Protein AF-A0A2N1KXV1-F1 (afdb_monomer)

pLDDT: mean 73.08, std 17.25, range [45.75, 97.56]

Solvent-accessible surface area (backbone atoms only — not comparable to full-atom values): 6906 Å² total; per-residue (Å²): 113,82,51,72,72,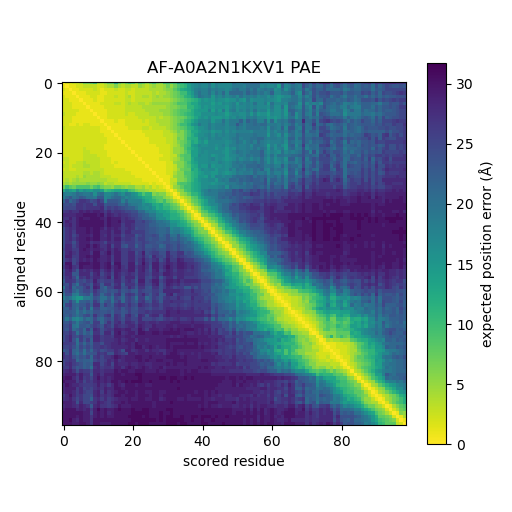44,91,51,71,87,67,30,70,52,72,68,60,50,53,49,54,52,49,53,54,51,49,52,53,56,51,46,59,67,67,46,76,81,54,84,80,77,81,72,75,68,76,73,70,74,83,74,76,73,81,69,77,79,73,73,82,82,80,80,82,79,84,71,76,77,88,74,73,76,51,73,71,58,47,47,62,64,58,72,77,52,94,67,85,74,80,75,79,92,77,88,84,83,132

Sequence (99 aa):
MKQCWDADPSKRPNIYTLRKKIGEINLIYQSKSNESLTQPEENNNFEMENYTNSSKLFTSKLHQFDNLPKPRNATEEEQEAFHSNKSYNFHIPNNVLQK

Structure (mmCIF, N/CA/C/O backbone):
data_AF-A0A2N1KXV1-F1
#
_entry.id   AF-A0A2N1KXV1-F1
#
loop_
_atom_site.group_PDB
_atom_site.id
_atom_site.type_symbol
_atom_site.label_atom_id
_atom_site.label_alt_id
_atom_site.label_comp_id
_atom_site.label_asym_id
_atom_site.label_entity_id
_atom_site.label_seq_id
_atom_site.pdbx_PDB_ins_code
_atom_site.Cartn_x
_atom_site.Cartn_y
_atom_site.Cartn_z
_atom_site.occupancy
_atom_site.B_iso_or_equiv
_atom_site.auth_seq_id
_atom_site.auth_comp_id
_atom_site.auth_asym_id
_atom_site.auth_atom_id
_atom_site.pdbx_PDB_model_num
ATOM 1 N N . MET A 1 1 ? -4.316 5.374 1.679 1.00 84.25 1 MET A N 1
ATOM 2 C CA . MET A 1 1 ? -4.121 4.276 0.706 1.00 84.25 1 MET A CA 1
ATOM 3 C C . MET A 1 1 ? -3.511 4.742 -0.604 1.00 84.25 1 MET A C 1
ATOM 5 O O . MET A 1 1 ? -2.493 4.182 -0.975 1.00 84.25 1 MET A O 1
ATOM 9 N N . LYS A 1 2 ? -4.028 5.797 -1.261 1.00 89.94 2 LYS A N 1
ATOM 10 C CA . LYS A 1 2 ? -3.480 6.237 -2.559 1.00 89.94 2 LYS A CA 1
ATOM 11 C C . LYS A 1 2 ? -1.972 6.570 -2.570 1.00 89.94 2 LYS A C 1
ATOM 13 O O . LYS A 1 2 ? -1.315 6.351 -3.569 1.00 89.94 2 LYS A O 1
ATOM 18 N N . GLN A 1 3 ? -1.422 7.042 -1.454 1.00 90.31 3 GLN A N 1
ATOM 19 C CA . GLN A 1 3 ? 0.006 7.374 -1.324 1.00 90.31 3 GLN A CA 1
ATOM 20 C C . GLN A 1 3 ? 0.907 6.147 -1.077 1.00 90.31 3 GLN A C 1
ATOM 22 O O . GLN A 1 3 ? 2.117 6.229 -1.222 1.00 90.31 3 GLN A O 1
ATOM 27 N N . CYS A 1 4 ? 0.343 5.000 -0.686 1.00 94.31 4 CYS A N 1
ATOM 28 C CA . CYS A 1 4 ? 1.117 3.803 -0.331 1.00 94.31 4 CYS A CA 1
ATOM 29 C C . CYS A 1 4 ? 1.621 3.020 -1.557 1.00 94.31 4 CYS A C 1
ATOM 31 O O . CYS A 1 4 ? 2.500 2.177 -1.419 1.00 94.31 4 CYS A O 1
ATOM 33 N N . TRP A 1 5 ? 1.070 3.305 -2.737 1.00 94.94 5 TRP A N 1
ATOM 34 C CA . TRP A 1 5 ? 1.369 2.647 -4.014 1.00 94.94 5 TRP A CA 1
ATOM 35 C C . TRP A 1 5 ? 1.879 3.653 -5.057 1.00 94.94 5 TRP A C 1
ATOM 37 O O . TRP A 1 5 ? 1.746 3.428 -6.255 1.00 94.94 5 TRP A O 1
ATOM 47 N N . ASP A 1 6 ? 2.468 4.765 -4.600 1.00 97.00 6 ASP A N 1
ATOM 48 C CA . ASP A 1 6 ? 3.138 5.717 -5.489 1.00 97.00 6 ASP A CA 1
ATOM 49 C C . ASP A 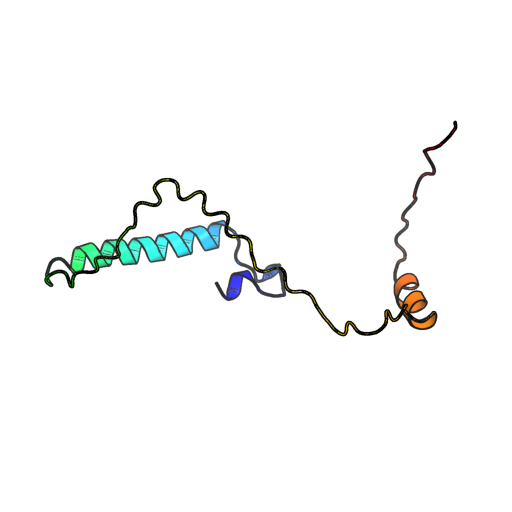1 6 ? 4.275 5.013 -6.255 1.00 97.00 6 ASP A C 1
ATOM 51 O O . ASP A 1 6 ? 4.976 4.155 -5.698 1.00 97.00 6 ASP A O 1
ATOM 55 N N . ALA A 1 7 ? 4.428 5.335 -7.540 1.00 95.62 7 ALA A N 1
ATOM 56 C CA . ALA A 1 7 ? 5.466 4.756 -8.387 1.00 95.62 7 ALA A CA 1
ATOM 57 C C . ALA A 1 7 ? 6.868 5.136 -7.888 1.00 95.62 7 ALA A C 1
ATOM 59 O O . ALA A 1 7 ? 7.783 4.319 -7.971 1.00 95.62 7 ALA A O 1
ATOM 60 N N . ASP A 1 8 ? 7.014 6.334 -7.316 1.00 95.75 8 ASP A N 1
ATOM 61 C CA . ASP A 1 8 ? 8.239 6.784 -6.664 1.00 95.75 8 ASP A CA 1
ATOM 62 C C . ASP A 1 8 ? 8.274 6.289 -5.203 1.00 95.75 8 ASP A C 1
ATOM 64 O O . ASP A 1 8 ? 7.444 6.708 -4.385 1.00 95.75 8 ASP A O 1
ATOM 68 N N . PRO A 1 9 ? 9.236 5.422 -4.823 1.00 94.88 9 PRO A N 1
ATOM 69 C CA . PRO A 1 9 ? 9.357 4.925 -3.454 1.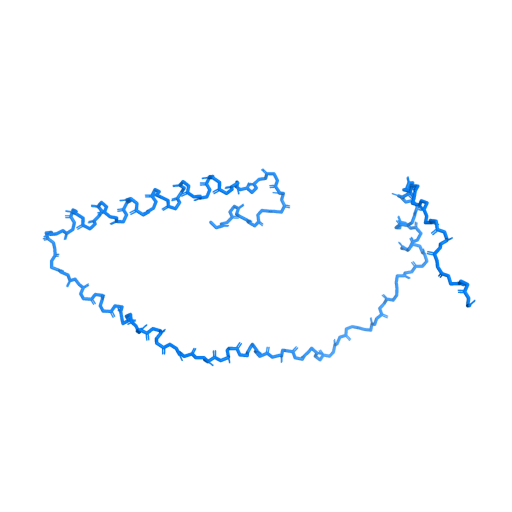00 94.88 9 PRO A CA 1
ATOM 70 C C . PRO A 1 9 ? 9.529 6.037 -2.414 1.00 94.88 9 PRO A C 1
ATOM 72 O O . PRO A 1 9 ? 9.056 5.889 -1.289 1.00 94.88 9 PRO A O 1
ATOM 75 N N . SER A 1 10 ? 10.150 7.157 -2.789 1.00 95.56 10 SER A N 1
ATOM 76 C CA . SER A 1 10 ? 10.430 8.285 -1.890 1.00 95.56 10 SER A CA 1
ATOM 77 C C . SER A 1 10 ? 9.163 9.046 -1.498 1.00 95.56 10 SER A C 1
ATOM 79 O O . SER A 1 10 ? 9.126 9.708 -0.463 1.00 95.56 10 SER A O 1
ATOM 81 N N . LYS A 1 11 ? 8.106 8.944 -2.314 1.00 96.38 11 LYS A N 1
ATOM 82 C CA . LYS A 1 11 ? 6.793 9.553 -2.052 1.00 96.38 11 LYS A CA 1
ATOM 83 C C . LYS A 1 11 ? 5.892 8.672 -1.194 1.00 96.38 11 LYS A C 1
ATOM 85 O O . LYS A 1 11 ? 4.854 9.137 -0.713 1.00 96.38 11 LYS A O 1
ATOM 90 N N . ARG A 1 12 ? 6.265 7.406 -0.979 1.00 97.38 12 ARG A N 1
ATOM 91 C CA 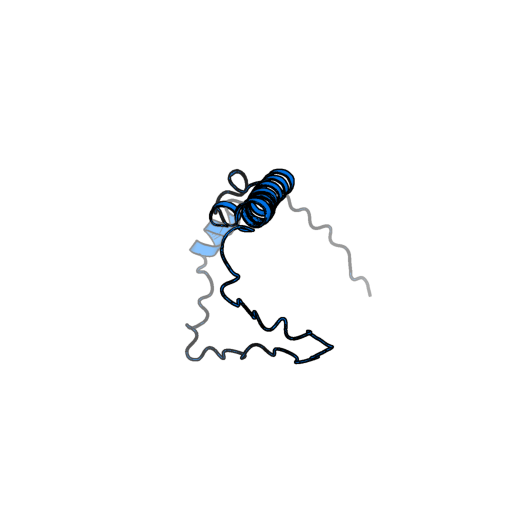. ARG A 1 12 ? 5.499 6.501 -0.123 1.00 97.38 12 ARG A CA 1
ATOM 92 C C . ARG A 1 12 ? 5.692 6.897 1.341 1.00 97.38 12 ARG A C 1
ATOM 94 O O . ARG A 1 12 ? 6.818 7.117 1.783 1.00 97.38 12 ARG A O 1
ATOM 101 N N . PRO A 1 13 ? 4.612 6.970 2.133 1.00 96.75 13 PRO A N 1
ATOM 102 C CA . PRO A 1 13 ? 4.731 7.249 3.553 1.00 96.75 13 PRO A CA 1
ATOM 103 C C . PRO A 1 13 ? 5.451 6.094 4.253 1.00 96.75 13 PRO A C 1
ATOM 105 O O . PRO A 1 13 ? 5.176 4.923 3.987 1.00 96.75 13 PRO A O 1
ATOM 108 N N . ASN A 1 14 ? 6.334 6.429 5.191 1.00 96.25 14 ASN A N 1
ATOM 109 C CA . ASN A 1 14 ? 6.965 5.428 6.039 1.00 96.25 14 ASN A CA 1
ATOM 110 C C . ASN A 1 14 ? 5.958 4.825 7.040 1.00 96.25 14 ASN A C 1
ATOM 112 O O . ASN A 1 14 ? 4.851 5.337 7.253 1.00 96.25 14 ASN A O 1
ATOM 116 N N . ILE A 1 15 ? 6.374 3.738 7.691 1.00 96.31 15 ILE A N 1
ATOM 117 C CA . ILE A 1 15 ? 5.532 2.987 8.626 1.00 96.31 15 ILE A CA 1
ATOM 118 C C . ILE A 1 15 ? 5.051 3.828 9.818 1.00 96.31 15 ILE A C 1
ATOM 120 O O . ILE A 1 15 ? 3.902 3.698 10.240 1.00 96.31 15 ILE A O 1
ATOM 124 N N . TYR A 1 16 ? 5.885 4.738 10.328 1.00 97.56 16 TYR A N 1
ATOM 125 C CA . TYR A 1 16 ? 5.531 5.609 11.449 1.00 97.56 16 TYR A CA 1
ATOM 126 C C . TYR A 1 16 ? 4.456 6.622 11.053 1.00 97.56 16 TYR A C 1
ATOM 128 O O . TYR A 1 16 ? 3.484 6.812 11.785 1.00 97.56 16 TYR A O 1
ATOM 136 N N . THR A 1 17 ? 4.577 7.222 9.866 1.00 96.69 17 THR A N 1
ATOM 137 C CA . THR A 1 17 ? 3.565 8.127 9.310 1.00 96.69 17 THR A CA 1
ATOM 138 C C . THR A 1 17 ? 2.228 7.413 9.128 1.00 96.69 17 THR A C 1
ATOM 140 O O . THR A 1 17 ? 1.187 7.967 9.480 1.00 96.69 17 THR A O 1
ATOM 143 N N . LEU A 1 18 ? 2.238 6.179 8.615 1.00 96.06 18 LEU A N 1
ATOM 144 C CA . LEU A 1 18 ? 1.018 5.392 8.446 1.00 96.06 18 LEU A CA 1
ATOM 145 C C . LEU A 1 18 ? 0.368 5.056 9.796 1.00 96.06 18 LEU A C 1
ATOM 147 O O . LEU A 1 18 ? -0.831 5.278 9.964 1.00 96.06 18 LEU A O 1
ATOM 151 N N . ARG A 1 19 ? 1.157 4.591 10.775 1.00 97.00 19 ARG A N 1
ATOM 152 C CA . ARG A 1 19 ? 0.674 4.279 12.129 1.00 97.00 19 ARG A CA 1
ATOM 153 C C . ARG A 1 19 ? 0.036 5.494 12.796 1.00 97.00 19 ARG A C 1
ATOM 155 O O . ARG A 1 19 ? -1.022 5.359 13.404 1.00 97.00 19 ARG A O 1
ATOM 162 N N . LYS A 1 20 ? 0.642 6.676 12.648 1.00 97.12 20 LYS A N 1
ATOM 163 C CA . LYS A 1 20 ? 0.090 7.928 13.175 1.00 97.12 20 LYS A CA 1
ATOM 164 C C . LYS A 1 20 ? -1.280 8.237 12.566 1.00 97.12 20 LYS A C 1
ATOM 166 O O . LYS A 1 20 ? -2.229 8.441 13.313 1.00 97.12 20 LYS A O 1
ATOM 171 N N . LYS A 1 21 ? -1.408 8.176 11.234 1.00 96.31 21 LYS A N 1
ATOM 172 C CA . LYS A 1 21 ? -2.687 8.414 10.537 1.00 96.31 21 LYS A CA 1
ATOM 173 C C . LYS A 1 21 ? -3.782 7.430 10.963 1.00 96.31 21 LYS A C 1
ATOM 175 O O . LYS A 1 21 ? -4.927 7.827 11.132 1.00 96.31 21 LYS A O 1
ATOM 180 N N . ILE A 1 22 ? -3.441 6.154 11.152 1.00 95.88 22 ILE A N 1
ATOM 181 C CA . ILE A 1 22 ? -4.392 5.150 11.657 1.00 95.88 22 ILE A CA 1
ATOM 182 C C . ILE A 1 22 ? -4.823 5.492 13.090 1.00 95.88 22 ILE A C 1
ATOM 184 O O . ILE A 1 22 ? -6.008 5.417 13.402 1.00 95.88 22 ILE A O 1
ATOM 188 N N . GLY A 1 23 ? -3.883 5.908 13.942 1.00 96.50 23 GLY A N 1
ATOM 189 C CA . GLY A 1 23 ? -4.177 6.370 15.299 1.00 96.50 23 GLY A CA 1
ATOM 190 C C . GLY A 1 23 ? -5.115 7.579 15.328 1.00 96.50 23 GLY A C 1
ATOM 191 O O . GLY A 1 23 ? -6.061 7.583 16.105 1.00 96.50 23 GLY A O 1
ATOM 192 N N . GLU A 1 24 ? -4.906 8.558 14.445 1.00 95.94 24 GLU A N 1
ATOM 193 C CA . GLU A 1 24 ? -5.786 9.728 14.297 1.00 95.94 24 GLU A CA 1
ATOM 194 C C . GLU A 1 24 ? -7.211 9.318 13.895 1.00 95.94 24 GLU A C 1
ATOM 196 O O . GLU A 1 24 ? -8.178 9.767 14.505 1.00 95.94 24 GLU A O 1
ATOM 201 N N . ILE A 1 25 ? -7.356 8.415 12.920 1.00 94.25 25 ILE A N 1
ATOM 202 C CA . ILE A 1 25 ? -8.667 7.894 12.499 1.00 94.25 25 ILE A CA 1
ATOM 203 C C . ILE A 1 25 ? -9.358 7.152 13.650 1.00 94.25 25 ILE A C 1
ATOM 205 O O . ILE A 1 25 ? -10.544 7.364 13.894 1.00 94.25 25 ILE A O 1
ATOM 209 N N . ASN A 1 26 ? -8.620 6.306 14.374 1.00 94.19 26 ASN A N 1
ATOM 210 C CA . ASN A 1 26 ? -9.146 5.566 15.518 1.00 94.19 26 ASN A CA 1
ATOM 211 C C . ASN A 1 26 ? -9.589 6.509 16.648 1.00 94.19 26 ASN A C 1
ATOM 213 O O . ASN A 1 26 ? -10.649 6.317 17.236 1.00 94.19 26 ASN A O 1
ATOM 217 N N . LEU A 1 27 ? -8.813 7.563 16.911 1.00 93.12 27 LEU A N 1
ATOM 218 C CA . LEU A 1 27 ? -9.163 8.579 17.899 1.00 93.12 27 LEU A CA 1
ATOM 219 C C . LEU A 1 27 ? -10.460 9.298 17.520 1.00 93.12 27 LEU A C 1
ATOM 221 O O . LEU A 1 27 ? -11.330 9.440 18.370 1.00 93.12 27 LEU A O 1
ATOM 225 N N . ILE A 1 28 ? -10.616 9.692 16.250 1.00 91.38 28 ILE A N 1
ATOM 226 C CA . ILE A 1 28 ? -11.849 10.318 15.745 1.00 91.38 28 ILE A CA 1
ATOM 227 C C . ILE A 1 28 ? -13.044 9.370 15.891 1.00 91.38 28 ILE A C 1
ATOM 229 O O . ILE A 1 28 ? -14.141 9.802 16.235 1.00 91.38 28 ILE A O 1
ATOM 233 N N . TYR A 1 29 ? -12.856 8.081 15.614 1.00 87.88 29 TYR A N 1
ATOM 234 C CA . TYR A 1 29 ? -13.916 7.089 15.764 1.00 87.88 29 TYR A CA 1
ATOM 235 C C . TYR A 1 29 ? -14.357 6.956 17.229 1.00 87.88 29 TYR A C 1
ATOM 237 O O . TYR A 1 29 ? -15.545 7.059 17.523 1.00 87.88 29 TYR A O 1
ATOM 245 N N . GLN A 1 30 ? -13.398 6.829 18.150 1.00 83.25 30 GLN A N 1
ATOM 246 C CA . GLN A 1 30 ? -13.665 6.745 19.589 1.00 83.25 30 GLN A CA 1
ATOM 247 C C . GLN A 1 30 ? -14.255 8.041 20.163 1.00 83.25 30 GLN A C 1
ATOM 249 O O . GLN A 1 30 ? -15.112 8.004 21.044 1.00 83.25 30 GLN A O 1
ATOM 254 N N . SER A 1 31 ? -13.821 9.206 19.678 1.00 83.12 31 SER A N 1
ATOM 255 C CA . SER A 1 31 ? -14.382 10.482 20.125 1.00 83.12 31 SER A CA 1
ATOM 256 C C . SER A 1 31 ? -15.815 10.663 19.631 1.00 83.12 31 SER A C 1
ATOM 258 O O . SER A 1 31 ? -16.659 11.133 20.386 1.00 83.12 31 SER A O 1
ATOM 260 N N . LYS A 1 32 ? -16.120 10.234 18.399 1.00 71.62 32 LYS A N 1
ATOM 261 C CA . LYS A 1 32 ? -17.485 10.262 17.858 1.00 71.62 32 LYS A CA 1
ATOM 262 C C . LYS A 1 32 ? -18.435 9.346 18.621 1.00 71.62 32 LYS A C 1
ATOM 264 O O . LYS A 1 32 ? -19.562 9.761 18.851 1.00 71.62 32 LYS A O 1
ATOM 269 N N . SER A 1 33 ? -17.995 8.167 19.068 1.00 58.91 33 SER A N 1
ATOM 270 C CA . SER A 1 33 ? -18.825 7.299 19.919 1.00 58.91 33 SER A CA 1
ATOM 271 C C . SER A 1 33 ? -19.121 7.905 21.296 1.00 58.91 33 SER A C 1
ATOM 273 O O . SER A 1 33 ? -20.159 7.611 21.879 1.00 58.91 33 SER A O 1
ATOM 275 N N . ASN A 1 34 ? -18.250 8.783 21.806 1.00 56.25 34 ASN A N 1
ATOM 276 C CA . ASN A 1 34 ? -18.491 9.484 23.072 1.00 56.25 34 ASN A CA 1
ATOM 277 C C . ASN A 1 34 ? -19.460 10.673 22.917 1.00 56.25 34 ASN A C 1
ATOM 279 O O . ASN A 1 34 ? -20.145 11.025 23.872 1.00 56.25 34 ASN A O 1
ATOM 283 N N . GLU A 1 35 ? -19.534 11.282 21.729 1.00 54.72 35 GLU A N 1
ATOM 284 C CA . GLU A 1 35 ? -20.452 12.390 21.415 1.00 54.72 35 GLU A CA 1
ATOM 285 C C . GLU A 1 35 ? -21.816 11.886 20.892 1.00 54.72 35 GLU A C 1
ATOM 287 O O . GLU A 1 35 ? -22.850 12.508 21.132 1.00 54.72 35 GLU A O 1
ATOM 292 N N . SER A 1 36 ? -21.856 10.706 20.257 1.00 52.12 36 SER A N 1
ATOM 293 C CA . SER A 1 36 ? -23.074 10.082 19.717 1.00 52.12 36 SER A CA 1
ATOM 294 C C . SER A 1 36 ? -23.933 9.337 20.743 1.00 52.12 36 SER A C 1
ATOM 296 O O . SER A 1 36 ? -24.964 8.790 20.363 1.00 52.12 36 SER A O 1
ATOM 298 N N . LEU A 1 37 ? -23.582 9.343 22.036 1.00 49.91 37 LEU A N 1
ATOM 299 C CA . LEU A 1 37 ? -24.397 8.752 23.115 1.00 49.91 37 LEU A CA 1
ATOM 300 C C . LEU A 1 37 ? -25.762 9.466 23.313 1.00 49.91 37 LEU A C 1
ATOM 302 O O . LEU A 1 37 ? -26.522 9.131 24.215 1.00 49.91 37 LEU A O 1
ATOM 306 N N . THR A 1 38 ? -26.087 10.464 22.485 1.00 48.94 38 THR A N 1
ATOM 307 C CA . THR A 1 38 ? -27.368 11.194 22.487 1.00 48.94 38 THR A CA 1
ATOM 308 C C . THR A 1 38 ? -28.306 10.849 21.323 1.00 48.94 38 THR A C 1
ATOM 310 O O . THR A 1 38 ? -29.395 11.413 21.253 1.00 48.94 38 THR A O 1
ATOM 313 N N . GLN A 1 39 ? -27.956 9.914 20.435 1.00 49.41 39 GLN A N 1
ATOM 314 C CA . GLN A 1 39 ? -28.869 9.410 19.397 1.00 49.41 39 GLN A CA 1
ATOM 315 C C . GLN A 1 39 ? -29.026 7.892 19.562 1.00 49.41 39 GLN A C 1
ATOM 317 O O . GLN A 1 39 ? -28.017 7.210 19.749 1.00 49.41 39 GLN A O 1
ATOM 322 N N . PRO A 1 40 ? -30.260 7.353 19.541 1.00 46.28 40 PRO A N 1
ATOM 323 C CA . PRO A 1 40 ? -30.475 5.929 19.725 1.00 46.28 40 PRO A CA 1
ATOM 324 C C . PRO A 1 40 ? -29.806 5.180 18.579 1.00 46.28 40 PRO A C 1
ATOM 326 O O . PRO A 1 40 ? -29.937 5.555 17.416 1.00 46.28 40 PRO A O 1
ATOM 329 N N . GLU A 1 41 ? -29.062 4.149 18.959 1.00 53.12 41 GLU A N 1
ATOM 330 C CA . GLU A 1 41 ? -28.320 3.254 18.088 1.00 53.12 41 GLU A CA 1
ATOM 331 C C . GLU A 1 41 ? -29.176 2.835 16.886 1.00 53.12 41 GLU A C 1
ATOM 333 O O . GLU A 1 41 ? -30.095 2.020 17.002 1.00 53.12 41 GLU A O 1
ATOM 338 N N . GLU A 1 42 ? -28.863 3.368 15.703 1.00 47.41 42 GLU A N 1
ATOM 339 C CA . GLU A 1 42 ? -29.205 2.662 14.479 1.00 47.41 42 GLU A CA 1
ATOM 340 C C . GLU A 1 42 ? -28.377 1.384 14.499 1.00 47.41 42 GLU A C 1
ATOM 342 O O . GLU A 1 42 ? -27.165 1.401 14.284 1.00 47.41 42 GLU A O 1
ATOM 347 N N . ASN A 1 43 ? -29.068 0.313 14.885 1.00 52.81 43 ASN A N 1
ATOM 348 C CA . ASN A 1 43 ? -28.695 -1.088 14.854 1.00 52.81 43 ASN A CA 1
ATOM 349 C C . ASN A 1 43 ? -27.794 -1.413 13.654 1.00 52.81 43 ASN A C 1
ATOM 351 O O . ASN A 1 43 ? -28.247 -1.906 12.627 1.00 52.81 43 ASN A O 1
ATOM 355 N N . ASN A 1 44 ? -26.498 -1.164 13.805 1.00 49.47 44 ASN A N 1
ATOM 356 C CA . ASN A 1 44 ? -25.474 -1.793 13.004 1.00 49.47 44 ASN A CA 1
ATOM 357 C C . ASN A 1 44 ? -25.129 -3.078 13.740 1.00 49.47 44 ASN A C 1
ATOM 359 O O . ASN A 1 44 ? -24.043 -3.231 14.300 1.00 49.47 44 ASN A O 1
ATOM 363 N N . ASN A 1 45 ? -26.065 -4.023 13.705 1.00 49.03 45 ASN A N 1
ATOM 364 C CA . ASN A 1 45 ? -25.724 -5.431 13.678 1.00 49.03 45 ASN A CA 1
ATOM 365 C C . ASN A 1 45 ? -24.902 -5.690 12.404 1.00 49.03 45 ASN A C 1
ATOM 367 O O . ASN A 1 45 ? -25.312 -6.393 11.486 1.00 49.03 45 ASN A O 1
ATOM 371 N N . PHE A 1 46 ? -23.685 -5.143 12.357 1.00 50.72 46 PHE A N 1
ATOM 372 C CA . PHE A 1 46 ? -22.607 -5.869 11.729 1.00 50.72 46 PHE A CA 1
ATOM 373 C C . PHE A 1 46 ? -22.584 -7.177 12.497 1.00 50.72 46 PHE A C 1
ATOM 375 O O . PHE A 1 46 ? -22.120 -7.225 13.637 1.00 50.72 46 PHE A O 1
ATOM 382 N N . GLU A 1 47 ? -23.208 -8.197 11.911 1.00 49.28 47 GLU A N 1
ATOM 383 C CA . GLU A 1 47 ? -22.982 -9.581 12.256 1.00 49.28 47 GLU A CA 1
ATOM 384 C C . GLU A 1 47 ? -21.469 -9.742 12.221 1.00 49.28 47 GLU A C 1
ATOM 386 O O . GLU A 1 47 ? -20.835 -9.945 11.187 1.00 49.28 47 GLU A O 1
ATOM 391 N N . MET A 1 48 ? -20.863 -9.546 13.387 1.00 50.47 48 MET A N 1
ATOM 392 C CA . MET A 1 48 ? -19.550 -10.031 13.707 1.00 50.47 48 MET A CA 1
ATOM 393 C C . MET A 1 48 ? -19.760 -11.532 13.762 1.00 50.47 48 MET A C 1
ATOM 395 O O . MET A 1 48 ? -19.922 -12.117 14.833 1.00 50.47 48 MET A O 1
ATOM 399 N N . GLU A 1 49 ? -19.881 -12.131 12.572 1.00 50.81 49 GLU A N 1
ATOM 400 C CA . GLU A 1 49 ? -19.744 -13.552 12.380 1.00 50.81 49 GLU A CA 1
ATOM 401 C C . GLU A 1 49 ? -18.442 -13.870 13.086 1.00 50.81 49 GLU A C 1
ATOM 403 O O . GLU A 1 49 ? -17.356 -13.449 12.675 1.00 50.81 49 GLU A O 1
ATOM 408 N N . ASN A 1 50 ? -18.574 -14.496 14.251 1.00 51.06 50 ASN A N 1
ATOM 409 C CA . ASN A 1 50 ? -17.454 -15.062 14.951 1.00 51.06 50 ASN A CA 1
ATOM 410 C C . ASN A 1 50 ? -16.783 -15.936 13.896 1.00 51.06 50 ASN A C 1
ATOM 412 O O . ASN A 1 50 ? -17.345 -16.956 13.497 1.00 51.06 50 ASN A O 1
ATOM 416 N N . TYR A 1 51 ? -15.628 -15.496 13.387 1.00 54.97 51 TYR A N 1
ATOM 417 C CA . TYR A 1 51 ? -14.748 -16.276 12.523 1.00 54.97 51 TYR A CA 1
ATOM 418 C C . TYR A 1 51 ? -14.161 -17.400 13.386 1.00 54.97 51 TYR A C 1
ATOM 420 O O . TYR A 1 51 ? -12.958 -17.520 13.604 1.00 54.97 51 TYR A O 1
ATOM 428 N N . THR A 1 52 ? -15.040 -18.226 13.943 1.00 51.47 52 THR A N 1
ATOM 429 C CA . THR A 1 52 ? -14.740 -19.484 14.576 1.00 51.47 52 THR A CA 1
ATOM 430 C C . THR A 1 52 ? -14.366 -20.405 13.435 1.00 51.47 52 THR A C 1
ATOM 432 O O . THR A 1 52 ? -15.193 -21.094 12.852 1.00 51.47 52 THR A O 1
ATOM 435 N N . ASN A 1 53 ? -13.087 -20.363 13.082 1.00 57.28 53 ASN A N 1
ATOM 436 C CA . ASN A 1 53 ? -12.403 -21.484 12.469 1.00 57.28 53 ASN A CA 1
ATOM 437 C C . ASN A 1 53 ? -13.037 -22.018 11.172 1.00 57.28 53 ASN A C 1
ATOM 439 O O . ASN A 1 53 ? -13.030 -23.220 10.911 1.00 57.28 53 ASN A O 1
ATOM 443 N N . SER A 1 54 ? -13.549 -21.130 10.320 1.00 57.75 54 SER A N 1
ATOM 444 C CA . SER A 1 54 ? -13.788 -21.477 8.925 1.00 57.75 54 SER A CA 1
ATOM 445 C C . SER A 1 54 ? -12.411 -21.572 8.259 1.00 57.75 54 SER A C 1
ATOM 447 O O . SER A 1 54 ? -11.891 -20.601 7.708 1.00 57.75 54 SER A O 1
ATOM 449 N N . SER A 1 55 ? -11.812 -22.762 8.291 1.00 62.47 55 SER A N 1
ATOM 450 C CA . SER A 1 55 ? -10.716 -23.190 7.411 1.00 62.47 55 SER A CA 1
ATOM 451 C C . SER A 1 55 ? -11.193 -23.298 5.956 1.00 62.47 55 SER A C 1
ATOM 453 O O . SER A 1 55 ? -10.841 -24.217 5.218 1.00 62.47 55 SER A O 1
ATOM 455 N N . LYS A 1 56 ? -12.037 -22.356 5.525 1.00 61.91 56 LYS A N 1
ATOM 456 C CA . LYS A 1 56 ? -12.472 -22.216 4.152 1.00 61.91 56 LYS A CA 1
ATOM 457 C C . LYS A 1 56 ? -11.240 -21.778 3.386 1.00 61.91 56 LYS A C 1
ATOM 459 O O . LYS A 1 56 ? -10.865 -20.610 3.390 1.00 61.91 56 LYS A O 1
ATOM 464 N N . LEU A 1 57 ? -10.560 -22.758 2.803 1.00 64.19 57 LEU A N 1
ATOM 465 C CA . LEU A 1 57 ? -9.484 -22.531 1.861 1.00 64.19 57 LEU A CA 1
ATOM 466 C C . LEU A 1 57 ? -10.092 -21.720 0.720 1.00 64.19 57 LEU A C 1
ATOM 468 O O . LEU A 1 57 ? -10.783 -22.252 -0.146 1.00 64.19 57 LEU A O 1
ATOM 472 N N . PHE A 1 58 ? -9.897 -20.405 0.766 1.00 63.16 58 PHE A N 1
ATOM 473 C CA . PHE A 1 58 ? -10.203 -19.523 -0.344 1.00 63.16 58 PHE A CA 1
ATOM 474 C C . PHE A 1 58 ? -9.208 -19.856 -1.451 1.00 63.16 58 PHE A C 1
ATOM 476 O O . PHE A 1 58 ? -8.150 -19.246 -1.572 1.00 63.16 58 PHE A O 1
ATOM 483 N N . THR A 1 59 ? -9.515 -20.879 -2.240 1.00 69.25 59 THR A N 1
ATOM 484 C CA . THR A 1 59 ? -8.800 -21.127 -3.482 1.00 69.25 59 THR A CA 1
ATOM 485 C C . THR A 1 59 ? -9.216 -20.011 -4.430 1.00 69.25 59 THR A C 1
ATOM 487 O O . THR A 1 59 ? -10.384 -19.927 -4.824 1.00 69.25 59 THR A O 1
ATOM 490 N N . SER A 1 60 ? -8.296 -19.108 -4.761 1.00 77.81 60 SER A N 1
ATOM 491 C CA . SER A 1 60 ? -8.522 -18.181 -5.865 1.00 77.81 60 SER A CA 1
ATOM 492 C C . SER A 1 60 ? -8.817 -18.995 -7.128 1.00 77.81 60 SER A C 1
ATOM 494 O O . SER A 1 60 ? -8.250 -20.069 -7.341 1.00 77.81 60 SER A O 1
ATOM 496 N N . LYS A 1 61 ? -9.746 -18.521 -7.965 1.00 76.19 61 LYS A N 1
ATOM 497 C CA . LYS A 1 61 ? -9.969 -19.148 -9.270 1.00 76.19 61 LYS A CA 1
ATOM 498 C C . LYS A 1 61 ? -8.678 -19.012 -10.076 1.00 76.19 61 LYS A C 1
ATOM 500 O O . LYS A 1 61 ? -8.221 -17.893 -10.307 1.00 76.19 61 LYS A O 1
ATOM 505 N N . LEU A 1 62 ? -8.102 -20.136 -10.493 1.00 77.88 62 LEU A N 1
ATOM 506 C CA . LEU A 1 62 ? -6.979 -20.142 -11.422 1.00 77.88 62 LEU A CA 1
ATOM 507 C C . LEU A 1 62 ? -7.500 -19.672 -12.783 1.00 77.88 62 LEU A C 1
ATOM 509 O O . LEU A 1 62 ? -8.282 -20.372 -13.425 1.00 77.88 62 LEU A O 1
ATOM 513 N N . HIS A 1 63 ? -7.119 -18.466 -13.202 1.00 81.31 63 HIS A N 1
ATOM 514 C CA . HIS A 1 63 ? -7.441 -17.995 -14.541 1.00 81.31 63 HIS A CA 1
ATOM 515 C C . HIS A 1 63 ? -6.455 -18.616 -15.529 1.00 81.31 63 HIS A C 1
ATOM 517 O O . HIS A 1 63 ? -5.256 -18.344 -15.476 1.00 81.31 63 HIS A O 1
ATOM 523 N N . GLN A 1 64 ? -6.964 -19.466 -16.416 1.00 81.81 64 GLN A N 1
ATOM 524 C CA . GLN A 1 64 ? -6.204 -19.970 -17.549 1.00 81.81 64 GLN A CA 1
ATOM 525 C C . GLN A 1 64 ? -6.260 -18.929 -18.670 1.00 81.81 64 GLN A C 1
ATOM 527 O O . GLN A 1 64 ? -7.344 -18.543 -19.107 1.00 81.81 64 GLN A O 1
ATOM 532 N N . PHE A 1 65 ? -5.097 -18.417 -19.069 1.00 83.62 65 PHE A N 1
ATOM 533 C CA . PHE A 1 65 ? -4.989 -17.489 -20.188 1.00 83.62 65 PHE A CA 1
ATOM 534 C C . PHE A 1 65 ? -4.967 -18.284 -21.494 1.00 83.62 65 PHE A C 1
ATOM 536 O O . PHE A 1 65 ? -3.975 -18.946 -21.796 1.00 83.62 65 PHE A O 1
ATOM 543 N N . ASP A 1 66 ? -6.043 -18.187 -22.269 1.00 81.69 66 ASP A N 1
ATOM 544 C CA . ASP A 1 66 ? -6.082 -18.684 -23.643 1.00 81.69 66 ASP A CA 1
ATOM 545 C C . ASP A 1 66 ? -5.613 -17.586 -24.609 1.00 81.69 66 ASP A C 1
ATOM 547 O O . ASP A 1 66 ? -5.875 -16.402 -24.396 1.00 81.69 66 ASP A O 1
ATOM 551 N N . ASN A 1 67 ? -4.944 -17.973 -25.700 1.00 83.06 67 ASN A N 1
ATOM 552 C CA . ASN A 1 67 ? -4.413 -17.064 -26.731 1.00 83.06 67 ASN A CA 1
ATOM 553 C C . ASN A 1 67 ? -3.274 -16.137 -26.267 1.00 83.06 67 ASN A C 1
ATOM 555 O O . ASN A 1 67 ? -3.244 -14.954 -26.614 1.00 83.06 67 ASN A O 1
ATOM 559 N N . LEU A 1 68 ? -2.300 -16.667 -25.519 1.00 82.00 68 LEU A N 1
ATOM 560 C CA . LEU A 1 68 ? -1.058 -15.933 -25.263 1.00 82.00 68 LEU A CA 1
ATOM 561 C C . LEU A 1 68 ? -0.396 -15.529 -26.597 1.00 82.00 68 LEU A C 1
ATOM 563 O O . LEU A 1 68 ? -0.358 -16.340 -27.531 1.00 82.00 68 LEU A O 1
ATOM 567 N N . PRO A 1 69 ? 0.141 -14.299 -26.712 1.00 82.44 69 PRO A N 1
ATOM 568 C CA . PRO A 1 69 ? 0.919 -13.922 -27.882 1.00 82.44 69 PRO A CA 1
ATOM 569 C C . PRO A 1 69 ? 2.094 -14.889 -28.033 1.00 82.44 69 PRO A C 1
ATOM 571 O O . PRO A 1 69 ? 2.641 -15.379 -27.040 1.00 82.44 69 PRO A O 1
ATOM 574 N N . LYS A 1 70 ? 2.493 -15.170 -29.280 1.00 81.81 70 LYS A N 1
ATOM 575 C CA . LYS A 1 70 ? 3.682 -15.992 -29.530 1.00 81.81 70 LYS A CA 1
ATOM 576 C C . LYS A 1 70 ? 4.859 -15.417 -28.737 1.00 81.81 70 LYS A C 1
ATOM 578 O O . LYS A 1 70 ? 5.018 -14.193 -28.736 1.00 81.81 70 LYS A O 1
ATOM 583 N N . PRO A 1 71 ? 5.685 -16.266 -28.099 1.00 77.56 71 PRO A N 1
ATOM 584 C CA . PRO A 1 71 ? 6.889 -15.791 -27.443 1.00 77.56 71 PRO A CA 1
ATOM 585 C C . PRO A 1 71 ? 7.734 -15.053 -28.482 1.00 77.56 71 PRO A C 1
ATOM 587 O O . PRO A 1 71 ? 8.201 -15.639 -29.459 1.00 77.56 71 PRO A O 1
ATOM 590 N N . ARG A 1 72 ? 7.869 -13.740 -28.303 1.00 81.69 72 ARG A N 1
ATOM 591 C CA . ARG A 1 72 ? 8.807 -12.922 -29.060 1.00 81.69 72 ARG A CA 1
ATOM 592 C C . ARG A 1 72 ? 10.091 -12.911 -28.247 1.00 81.69 72 ARG A C 1
ATOM 594 O O . ARG A 1 72 ? 10.146 -12.278 -27.197 1.00 81.69 72 ARG A O 1
ATOM 601 N N . ASN A 1 73 ? 11.096 -13.64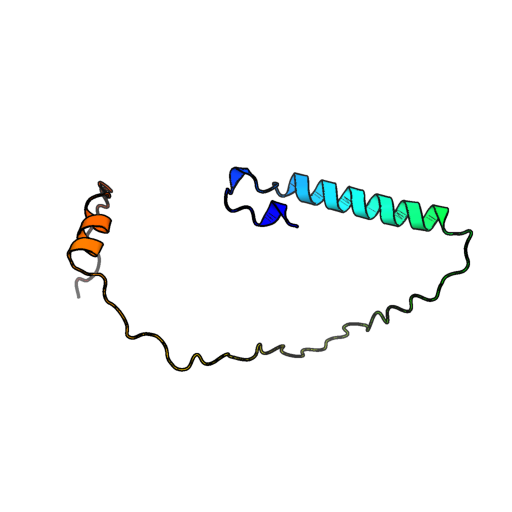9 -28.710 1.00 79.44 73 ASN A N 1
ATOM 602 C CA . ASN A 1 73 ? 12.457 -13.428 -28.234 1.00 79.44 73 ASN A CA 1
ATOM 603 C C . ASN A 1 73 ? 12.844 -11.983 -28.579 1.00 79.44 73 ASN A C 1
ATOM 605 O O . ASN A 1 73 ? 12.432 -11.478 -29.628 1.00 79.44 73 ASN A O 1
ATOM 609 N N . ALA A 1 74 ? 13.595 -11.325 -27.697 1.00 76.56 74 ALA A N 1
ATOM 610 C CA . ALA A 1 74 ? 14.161 -10.016 -28.005 1.00 76.56 74 ALA A CA 1
ATOM 611 C C . ALA A 1 74 ? 15.014 -10.121 -29.279 1.00 76.56 74 ALA A C 1
ATOM 613 O O . ALA A 1 74 ? 15.710 -11.124 -29.470 1.00 76.56 74 ALA A O 1
ATOM 614 N N . THR A 1 75 ? 14.928 -9.126 -30.160 1.00 81.19 75 THR A N 1
ATOM 615 C CA . THR A 1 75 ? 15.818 -9.061 -31.327 1.00 81.19 75 THR A CA 1
ATOM 616 C C . THR A 1 75 ? 17.254 -8.796 -30.873 1.00 81.19 75 THR A C 1
ATOM 618 O O . THR A 1 75 ? 17.480 -8.283 -29.778 1.00 81.19 75 THR A O 1
ATOM 621 N N . GLU A 1 76 ? 18.235 -9.151 -31.702 1.00 74.25 76 GLU A N 1
ATOM 622 C CA . GLU A 1 76 ? 19.664 -8.946 -31.410 1.00 74.25 76 GLU A CA 1
ATOM 623 C C . GLU A 1 76 ? 19.961 -7.488 -31.019 1.00 74.25 76 GLU A C 1
ATOM 625 O O . GLU A 1 76 ? 20.605 -7.235 -30.008 1.00 74.25 76 GLU A O 1
ATOM 630 N N . GLU A 1 77 ? 19.350 -6.539 -31.728 1.00 72.75 77 GLU A N 1
ATOM 631 C CA . GLU A 1 77 ? 19.453 -5.097 -31.479 1.00 72.75 77 GLU A CA 1
ATOM 632 C C . GLU A 1 77 ? 18.812 -4.670 -30.137 1.00 72.75 77 GLU A C 1
ATOM 634 O O . GLU A 1 77 ? 19.355 -3.838 -29.408 1.00 72.75 77 GLU A O 1
ATOM 639 N N . GLU A 1 78 ? 17.684 -5.285 -29.750 1.00 74.69 78 GLU A N 1
ATOM 640 C CA . GLU A 1 78 ? 17.045 -5.067 -28.443 1.00 74.69 78 GLU A CA 1
ATOM 641 C C . GLU A 1 78 ? 17.903 -5.645 -27.302 1.00 74.69 78 GLU A C 1
ATOM 643 O O . GLU A 1 78 ? 18.033 -5.019 -26.249 1.00 74.69 78 GLU A O 1
ATOM 648 N N . GLN A 1 79 ? 18.522 -6.815 -27.495 1.00 72.00 79 GLN A N 1
ATOM 649 C CA . GLN A 1 79 ? 19.429 -7.413 -26.510 1.00 72.00 79 GLN A CA 1
ATOM 650 C C . GLN A 1 79 ? 20.717 -6.601 -26.369 1.00 72.00 79 GLN A C 1
ATOM 652 O O . GLN A 1 79 ? 21.163 -6.336 -25.250 1.00 72.00 79 GLN A O 1
ATOM 657 N N . GLU A 1 80 ? 21.294 -6.156 -27.481 1.00 71.12 80 GLU A N 1
ATOM 658 C CA . GLU A 1 80 ? 22.513 -5.359 -27.492 1.00 71.12 80 GLU A CA 1
ATOM 659 C C . GLU A 1 80 ? 22.309 -4.022 -26.769 1.00 71.12 80 GLU A C 1
ATOM 661 O O . GLU A 1 80 ? 23.148 -3.642 -25.955 1.00 71.12 80 GLU A O 1
ATOM 666 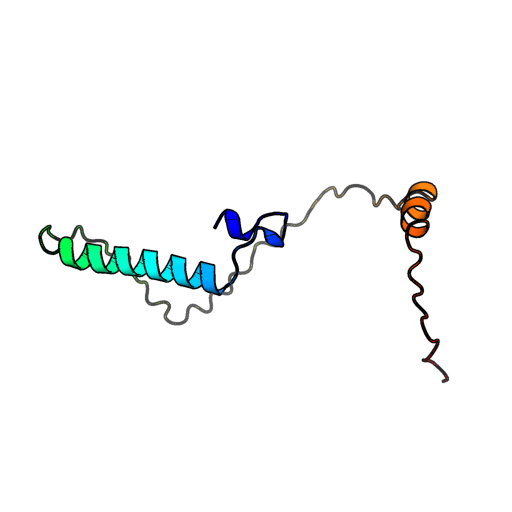N N . ALA A 1 81 ? 21.156 -3.361 -26.923 1.00 69.06 81 ALA A N 1
ATOM 667 C CA . ALA A 1 81 ? 20.799 -2.169 -26.143 1.00 69.06 81 ALA A CA 1
ATOM 668 C C . ALA A 1 81 ? 20.717 -2.433 -24.620 1.00 69.06 81 ALA A C 1
ATOM 670 O O . ALA A 1 81 ? 21.089 -1.581 -23.808 1.00 69.06 81 ALA A O 1
ATOM 671 N N . PHE A 1 82 ? 20.267 -3.624 -24.207 1.00 66.00 82 PHE A N 1
ATOM 672 C CA . PHE A 1 82 ? 20.226 -4.028 -22.795 1.00 66.00 82 PHE A CA 1
ATOM 673 C C . PHE A 1 82 ? 21.612 -4.361 -22.221 1.00 66.00 82 PHE A C 1
ATOM 675 O O . PHE A 1 82 ? 21.869 -4.096 -21.041 1.00 66.00 82 PHE A O 1
ATOM 682 N N . HIS A 1 83 ? 22.498 -4.944 -23.029 1.00 64.81 83 HIS A N 1
ATOM 683 C CA . HIS A 1 83 ? 23.843 -5.350 -22.612 1.00 64.81 83 HIS A CA 1
ATOM 684 C C . HIS A 1 83 ? 24.883 -4.226 -22.733 1.00 64.81 83 HIS A C 1
ATOM 686 O O . HIS A 1 83 ? 25.826 -4.182 -21.944 1.00 64.81 83 HIS A O 1
ATOM 692 N N . SER A 1 84 ? 24.690 -3.281 -23.653 1.00 63.28 84 SER A N 1
ATOM 693 C CA . SER A 1 84 ? 25.609 -2.160 -23.896 1.00 63.28 84 SER A CA 1
ATOM 694 C C . SER A 1 84 ? 25.604 -1.105 -22.786 1.00 63.28 84 SER A C 1
ATOM 696 O O . SER A 1 84 ? 26.595 -0.398 -22.621 1.00 63.28 84 SER A O 1
ATOM 698 N N . ASN A 1 85 ? 24.550 -1.028 -21.962 1.00 61.34 85 ASN A N 1
ATOM 699 C CA . ASN A 1 85 ? 24.439 -0.028 -20.890 1.00 61.34 85 ASN A CA 1
ATOM 700 C C . ASN A 1 85 ? 24.762 -0.565 -19.481 1.00 61.34 85 ASN A C 1
ATOM 7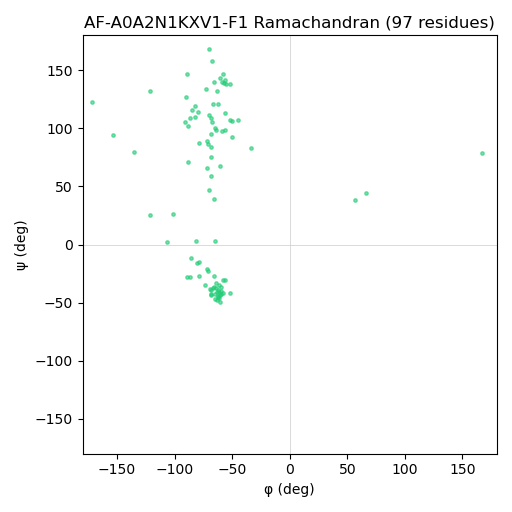02 O O . ASN A 1 85 ? 24.258 -0.079 -18.467 1.00 61.34 85 ASN A O 1
ATOM 706 N N . LYS A 1 86 ? 25.584 -1.614 -19.394 1.00 58.16 86 LYS A N 1
ATOM 707 C CA . LYS A 1 86 ? 25.943 -2.247 -18.123 1.00 58.16 86 LYS A CA 1
ATOM 708 C C . LYS A 1 86 ? 27.440 -2.521 -18.045 1.00 58.16 86 LYS A C 1
ATOM 710 O O . LYS A 1 86 ? 27.874 -3.662 -18.132 1.00 58.16 86 LYS A O 1
ATOM 715 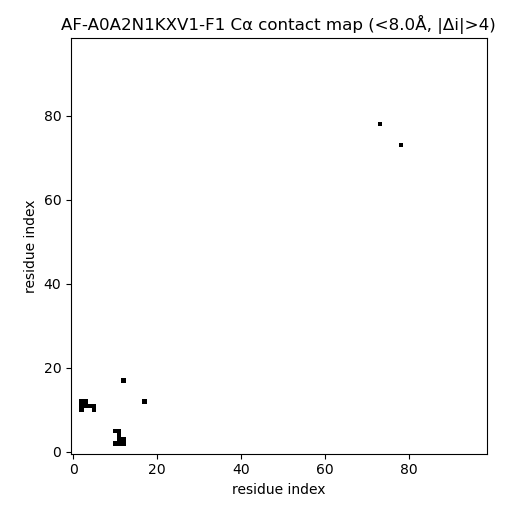N N . SER A 1 87 ? 28.227 -1.491 -17.727 1.00 59.91 87 SER A N 1
ATOM 716 C CA . SER A 1 87 ? 29.567 -1.659 -17.142 1.00 59.91 87 SER A CA 1
ATOM 717 C C . SER A 1 87 ? 29.474 -2.173 -15.696 1.00 59.91 87 SER A C 1
ATOM 719 O O . SER A 1 87 ? 30.077 -1.616 -14.777 1.00 59.91 87 SER A O 1
ATOM 721 N N . TYR A 1 88 ? 28.661 -3.197 -15.444 1.00 62.34 88 TYR A N 1
ATOM 722 C CA . TYR A 1 88 ? 28.690 -3.860 -14.155 1.00 62.34 88 TYR A CA 1
ATOM 723 C C . TYR A 1 88 ? 29.766 -4.925 -14.232 1.00 62.34 88 TYR A C 1
ATOM 725 O O . TYR A 1 88 ? 29.629 -5.930 -14.927 1.00 62.34 88 TYR A O 1
ATOM 733 N N . ASN A 1 89 ? 30.851 -4.666 -13.514 1.00 58.69 89 ASN A N 1
ATOM 734 C CA . ASN A 1 89 ? 31.962 -5.581 -13.333 1.00 58.69 89 ASN A CA 1
ATOM 735 C C . ASN A 1 89 ? 31.509 -6.732 -12.413 1.00 58.69 89 ASN A C 1
ATOM 737 O O . ASN A 1 89 ? 31.918 -6.835 -11.258 1.00 58.69 89 ASN A O 1
ATOM 741 N N . PHE A 1 90 ? 30.569 -7.554 -12.885 1.00 58.19 90 PHE A N 1
ATOM 742 C CA . PHE A 1 90 ? 30.157 -8.769 -12.200 1.00 58.19 90 PHE A CA 1
ATOM 743 C C . PHE A 1 90 ? 31.215 -9.831 -12.477 1.00 58.19 90 PHE A C 1
ATOM 745 O O . PHE A 1 90 ? 31.125 -10.601 -13.430 1.00 58.19 90 PHE A O 1
ATOM 752 N N . HIS A 1 91 ? 32.249 -9.851 -11.641 1.00 64.00 91 HIS A N 1
ATOM 753 C CA . HIS A 1 91 ? 33.142 -10.992 -11.572 1.00 64.00 91 HIS A CA 1
ATOM 754 C C . HIS A 1 91 ? 32.343 -12.167 -10.999 1.00 64.00 91 HIS A C 1
ATOM 756 O O . HIS A 1 91 ? 32.021 -12.178 -9.812 1.00 64.00 91 HIS A O 1
ATOM 762 N N . ILE A 1 92 ? 31.976 -13.122 -11.853 1.00 63.81 92 ILE A N 1
ATOM 763 C CA . ILE A 1 92 ? 31.446 -14.416 -11.425 1.00 63.81 92 ILE A CA 1
ATOM 764 C C . ILE A 1 92 ? 32.668 -15.320 -11.227 1.00 63.81 92 ILE A C 1
ATOM 766 O O . ILE A 1 92 ? 33.241 -15.771 -12.221 1.00 63.81 92 ILE A O 1
ATOM 770 N N . PRO A 1 93 ? 33.133 -15.563 -9.987 1.00 64.56 93 PRO A N 1
ATOM 771 C CA . PRO A 1 93 ? 34.198 -16.525 -9.775 1.00 64.56 93 PRO A CA 1
ATOM 772 C C . PRO A 1 93 ? 33.667 -17.916 -10.130 1.00 64.56 93 PRO A C 1
ATOM 774 O O . PRO A 1 93 ? 32.686 -18.392 -9.556 1.00 64.56 93 PRO A O 1
ATOM 777 N N . ASN A 1 94 ? 34.321 -18.564 -11.093 1.00 59.28 94 ASN A N 1
ATOM 778 C CA . ASN A 1 94 ? 34.064 -19.956 -11.435 1.00 59.28 94 ASN A CA 1
ATOM 779 C C . ASN A 1 94 ? 34.435 -20.836 -10.241 1.00 59.28 94 ASN A C 1
ATOM 781 O O . ASN A 1 94 ? 35.601 -21.164 -10.055 1.00 59.28 94 ASN A O 1
ATOM 785 N N . ASN A 1 95 ? 33.446 -21.224 -9.444 1.00 61.78 95 ASN A N 1
ATOM 786 C CA . ASN A 1 95 ? 33.554 -22.353 -8.532 1.00 61.78 95 ASN A CA 1
ATOM 787 C C . ASN A 1 95 ? 32.160 -22.923 -8.294 1.00 61.78 95 ASN A C 1
ATOM 789 O O . ASN A 1 95 ? 31.439 -22.418 -7.447 1.00 61.78 95 ASN A O 1
ATOM 793 N N . VAL A 1 96 ? 31.775 -23.942 -9.062 1.00 54.47 96 VAL A N 1
ATOM 794 C CA . VAL A 1 96 ? 31.673 -25.328 -8.575 1.00 54.47 96 VAL A CA 1
ATOM 795 C C . VAL A 1 96 ? 31.408 -26.235 -9.773 1.00 54.47 96 VAL A C 1
ATOM 797 O O . VAL A 1 96 ? 30.434 -26.028 -10.488 1.00 54.47 96 VAL A O 1
ATOM 800 N N . LEU A 1 97 ? 32.289 -27.217 -9.976 1.00 52.62 97 LEU A N 1
ATOM 801 C CA . LEU A 1 97 ? 31.999 -28.627 -10.280 1.00 52.62 97 LEU A CA 1
ATOM 802 C C . LEU A 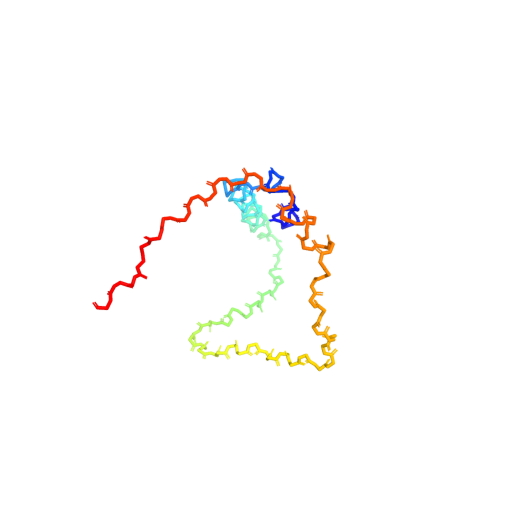1 97 ? 33.307 -29.284 -10.755 1.00 52.62 97 LEU A C 1
ATOM 804 O O . LEU A 1 97 ? 33.537 -29.473 -11.948 1.00 52.62 97 LEU A O 1
ATOM 808 N N . GLN A 1 98 ? 34.176 -29.632 -9.803 1.00 45.75 98 GLN A N 1
ATOM 809 C CA . GLN A 1 98 ? 35.014 -30.816 -9.981 1.00 45.75 98 GLN A CA 1
ATOM 810 C C . GLN A 1 98 ? 34.242 -31.998 -9.391 1.00 45.75 98 GLN A C 1
ATOM 812 O O . GLN A 1 98 ? 33.703 -31.904 -8.289 1.00 45.75 98 GLN A O 1
ATOM 817 N N . LYS A 1 99 ? 34.112 -33.029 -10.226 1.00 48.91 99 LYS A N 1
ATOM 818 C CA . LYS A 1 99 ? 33.539 -34.346 -9.938 1.00 48.91 99 LYS A CA 1
ATOM 819 C C . LYS A 1 99 ? 34.329 -35.086 -8.868 1.00 48.91 99 LYS A C 1
ATOM 821 O O . LYS A 1 99 ? 35.562 -34.892 -8.835 1.00 48.91 99 LYS A O 1
#

Organism: NCBI:txid588596

Foldseek 3Di:
DVQCPDPDPVSHDDPVVVVVVVVVVVVVVVVVVVVCPPPPDPDPPPVPVVPPDPPVPPDDPPDDDDPDPDDDDQDPVRVCVVVVPDPPPPPDPDDDDDD

Radius of gyration: 27.68 Å; Cα contacts (8 Å, |Δi|>4): 10; chains: 1; bounding box: 66×47×55 Å

Secondary structure (DSSP, 8-state):
-GGGG-SSGGGSPPHHHHHHHHHHHHHHHHHHHHHGGGS---------------------------SPPP--PPPHHHHHHHHHT--------------

Mean predicted aligned error: 19.69 Å